Protein AF-A0A7Y3JU27-F1 (afdb_monomer)

Mean predicted aligned error: 15.54 Å

Secondary structure (DSSP, 8-state):
------------THHHHHHHHHHHHHHHHHH-HHHHHHHHHHHHHHHHHHHHHTT-HHHHHHHHHHHHHHHHHHHTTS-----

Solvent-accessible surface area (backbone atoms only — not comparable to full-atom values): 5055 Å² total; per-residue (Å²): 141,86,87,81,80,83,76,79,78,72,73,77,72,60,68,62,55,54,51,53,54,48,50,54,52,48,51,52,49,62,65,33,67,66,52,44,47,52,51,49,53,53,51,52,56,54,47,37,55,56,27,59,76,66,71,35,63,68,60,37,54,55,51,50,55,52,52,52,58,57,50,53,61,46,64,77,62,53,79,76,88,75,129

Radius of gyration: 25.19 Å; Cα contacts (8 Å, |Δi|>4): 17; chains: 1; bounding box: 86×29×40 Å

pLDDT: mean 70.79, std 18.86, range [41.56, 93.56]

Foldseek 3Di:
DDDDDDPPPPDDPVVVVVVVVVVVVVVVCCVPPVSVLVVVLVVLVVVLVVCVVVVVVVVNVVSVVVSVVSVVVVVVVPPPPDD

Sequence (83 aa):
MSKSGQKVESRPPEMASRAAEASDAIDHLRNDPEIRRALALVLMRQAMKALEEAEEDRACCHLQAAIDSLLERYVDGVPSATN

Structure (mmCIF, N/CA/C/O backbone):
data_AF-A0A7Y3JU27-F1
#
_entry.id   AF-A0A7Y3JU27-F1
#
loop_
_atom_site.group_PDB
_atom_site.id
_atom_site.type_symbol
_atom_site.label_atom_id
_atom_site.label_alt_id
_atom_site.label_comp_id
_atom_site.label_asym_id
_atom_site.label_entity_id
_atom_site.label_seq_id
_atom_site.pdbx_PDB_ins_code
_atom_site.Cartn_x
_atom_site.Cartn_y
_atom_site.Cartn_z
_atom_site.occupancy
_atom_site.B_iso_or_equiv
_atom_site.auth_seq_id
_atom_site.auth_comp_id
_atom_site.auth_asym_id
_atom_site.auth_atom_id
_atom_site.pdbx_PDB_model_num
ATOM 1 N N . MET A 1 1 ? 76.684 0.546 -8.699 1.00 42.50 1 MET A N 1
ATOM 2 C CA . MET A 1 1 ? 75.616 0.695 -9.711 1.00 42.50 1 MET A CA 1
ATOM 3 C C . MET A 1 1 ? 74.688 -0.507 -9.628 1.00 42.50 1 MET A C 1
ATOM 5 O O . MET A 1 1 ? 75.174 -1.570 -9.272 1.00 42.50 1 MET A O 1
ATOM 9 N N . SER A 1 2 ? 73.414 -0.293 -9.975 1.00 42.09 2 SER A N 1
ATOM 10 C CA . SER A 1 2 ? 72.360 -1.266 -10.331 1.00 42.09 2 SER A CA 1
ATOM 11 C C . SER A 1 2 ? 71.109 -1.205 -9.449 1.00 42.09 2 SER A C 1
ATOM 13 O O . SER A 1 2 ? 71.109 -1.508 -8.263 1.00 42.09 2 SER A O 1
ATOM 15 N N . LYS A 1 3 ? 70.066 -0.708 -10.119 1.00 49.69 3 LYS A N 1
ATOM 16 C CA . LYS A 1 3 ? 68.714 -0.340 -9.702 1.00 49.69 3 LYS A CA 1
ATOM 17 C C . LYS A 1 3 ? 67.900 -1.572 -9.300 1.00 49.69 3 LYS A C 1
ATOM 19 O O . LYS A 1 3 ? 68.069 -2.618 -9.913 1.00 49.69 3 LYS A O 1
ATOM 24 N N . SER A 1 4 ? 66.884 -1.388 -8.464 1.00 44.69 4 SER A N 1
ATOM 25 C CA . SER A 1 4 ? 65.576 -1.946 -8.818 1.00 44.69 4 SER A CA 1
ATOM 26 C C . SER A 1 4 ? 64.476 -1.133 -8.154 1.00 44.69 4 SER A C 1
ATOM 28 O O . SER A 1 4 ? 64.346 -1.102 -6.933 1.00 44.69 4 SER A O 1
ATOM 30 N N . GLY A 1 5 ? 63.770 -0.378 -8.994 1.00 45.97 5 GLY A N 1
ATOM 31 C CA . GLY A 1 5 ? 62.662 0.473 -8.605 1.00 45.97 5 GLY A CA 1
ATOM 32 C C . GLY A 1 5 ? 61.535 -0.360 -8.014 1.00 45.97 5 GLY A C 1
ATOM 33 O O . GLY A 1 5 ? 61.111 -1.362 -8.586 1.00 45.97 5 GLY A O 1
ATOM 34 N N . GLN A 1 6 ? 61.054 0.092 -6.865 1.00 46.16 6 GLN A N 1
ATOM 35 C CA . GLN A 1 6 ? 59.817 -0.354 -6.253 1.00 46.16 6 GLN A CA 1
ATOM 36 C C . GLN A 1 6 ? 58.681 -0.038 -7.238 1.00 46.16 6 GLN A C 1
ATOM 38 O O . GLN A 1 6 ? 58.263 1.109 -7.389 1.00 46.16 6 GLN A O 1
ATOM 43 N N . LYS A 1 7 ? 58.239 -1.054 -7.9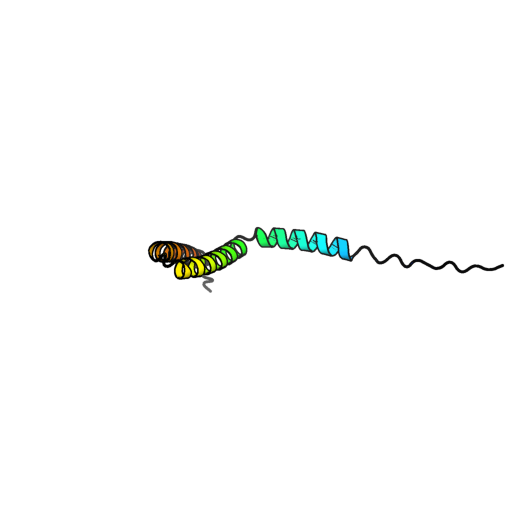84 1.00 44.16 7 LYS A N 1
ATOM 44 C CA . LYS A 1 7 ? 57.026 -1.001 -8.798 1.00 44.16 7 LYS A CA 1
ATOM 45 C C . LYS A 1 7 ? 55.867 -0.838 -7.821 1.00 44.16 7 LYS A C 1
ATOM 47 O O . LYS A 1 7 ? 55.471 -1.789 -7.155 1.00 44.16 7 LYS A O 1
ATOM 52 N N . VAL A 1 8 ? 55.381 0.394 -7.688 1.00 50.78 8 VAL A N 1
ATOM 53 C CA . VAL A 1 8 ? 54.078 0.681 -7.093 1.00 50.78 8 VAL A CA 1
ATOM 54 C C . VAL A 1 8 ? 53.069 -0.003 -8.007 1.00 50.78 8 VAL A C 1
ATOM 56 O O . VAL A 1 8 ? 52.776 0.471 -9.102 1.00 50.78 8 VAL A O 1
ATOM 59 N N . GLU A 1 9 ? 52.649 -1.200 -7.607 1.00 44.75 9 GLU A N 1
ATOM 60 C CA . GLU A 1 9 ? 51.557 -1.947 -8.216 1.00 44.75 9 GLU A CA 1
ATOM 61 C C . GLU A 1 9 ? 50.289 -1.116 -7.992 1.00 44.75 9 GLU A C 1
ATOM 63 O O . GLU A 1 9 ? 49.622 -1.215 -6.960 1.00 44.75 9 GLU A O 1
ATOM 68 N N . SER A 1 10 ? 50.017 -0.196 -8.916 1.00 50.44 10 SER A N 1
ATOM 69 C CA . SER A 1 10 ? 48.772 0.552 -8.982 1.00 50.44 10 SER A CA 1
ATOM 70 C C . SER A 1 10 ? 47.628 -0.456 -8.990 1.00 50.44 10 SER A C 1
ATOM 72 O O . SER A 1 10 ? 47.438 -1.181 -9.966 1.00 50.44 10 SER A O 1
ATOM 74 N N . ARG A 1 11 ? 46.903 -0.533 -7.868 1.00 52.19 11 ARG A N 1
ATOM 75 C CA . ARG A 1 11 ? 45.640 -1.267 -7.735 1.00 52.19 11 ARG A CA 1
ATOM 76 C C . ARG A 1 11 ? 44.779 -1.018 -8.983 1.00 52.19 11 ARG A C 1
ATOM 78 O O . ARG A 1 11 ? 44.652 0.142 -9.381 1.00 52.19 11 ARG A O 1
ATOM 85 N N . PRO A 1 12 ? 44.189 -2.058 -9.594 1.00 52.09 12 PRO A N 1
ATOM 86 C CA . PRO A 1 12 ? 43.403 -1.874 -10.803 1.00 52.09 12 PRO A CA 1
ATOM 87 C C . PRO A 1 12 ? 42.185 -0.974 -10.514 1.00 52.09 12 PRO A C 1
ATOM 89 O O . PRO A 1 12 ? 41.563 -1.108 -9.455 1.00 52.09 12 PRO A O 1
ATOM 92 N N . PRO A 1 13 ? 41.807 -0.074 -11.441 1.00 54.94 13 PRO A N 1
ATOM 93 C CA . PRO A 1 13 ? 40.643 0.808 -11.314 1.00 54.94 13 PRO A CA 1
ATOM 94 C C . PRO A 1 13 ? 39.299 0.076 -11.517 1.00 54.94 13 PRO A C 1
ATOM 96 O O . PRO A 1 13 ? 38.250 0.710 -11.601 1.00 54.94 13 PRO A O 1
ATOM 99 N N . GLU A 1 14 ? 39.299 -1.257 -11.578 1.00 49.97 14 GLU A N 1
ATOM 100 C CA . GLU A 1 14 ? 38.123 -2.078 -11.901 1.00 49.97 14 GLU A CA 1
ATOM 101 C C . GLU A 1 14 ? 36.973 -1.953 -10.891 1.00 49.97 14 GLU A C 1
ATOM 103 O O . GLU A 1 14 ? 35.807 -2.074 -11.260 1.00 49.97 14 GLU A O 1
ATOM 108 N N . MET A 1 15 ? 37.266 -1.662 -9.619 1.00 49.47 15 MET A N 1
ATOM 109 C CA . MET A 1 15 ? 36.227 -1.546 -8.583 1.00 49.47 15 MET A CA 1
ATOM 110 C C . MET A 1 15 ? 35.327 -0.317 -8.776 1.00 49.47 15 MET A C 1
ATOM 112 O O . MET A 1 15 ? 34.148 -0.368 -8.436 1.00 49.47 15 MET A O 1
ATOM 116 N N . ALA A 1 16 ? 35.858 0.774 -9.338 1.00 49.41 16 ALA A N 1
ATOM 117 C CA . ALA A 1 16 ? 35.074 1.977 -9.614 1.00 49.41 16 ALA A CA 1
ATOM 118 C C . ALA A 1 16 ? 34.156 1.785 -10.833 1.00 49.41 16 ALA A C 1
ATOM 120 O O . ALA A 1 16 ? 33.010 2.228 -10.812 1.00 49.41 16 ALA A O 1
ATOM 121 N N . SER A 1 17 ? 34.628 1.057 -11.853 1.00 48.41 17 SER A N 1
ATOM 122 C CA . SER A 1 17 ? 33.822 0.720 -13.036 1.00 48.41 17 SER A CA 1
ATOM 123 C C . SER A 1 17 ? 32.649 -0.190 -12.669 1.00 48.41 17 SER A C 1
ATOM 125 O O . SER A 1 17 ? 31.521 0.044 -13.090 1.00 48.41 17 SER A O 1
ATOM 127 N N . ARG A 1 18 ? 32.881 -1.171 -11.788 1.00 50.59 18 ARG A N 1
ATOM 128 C CA . ARG A 1 18 ? 31.838 -2.098 -11.331 1.00 50.59 18 ARG A CA 1
ATOM 129 C C . ARG A 1 18 ? 30.767 -1.424 -10.463 1.00 50.59 18 ARG A C 1
ATOM 131 O O . ARG A 1 18 ? 29.618 -1.848 -10.479 1.00 50.59 18 ARG A O 1
ATOM 138 N N . ALA A 1 19 ? 31.126 -0.376 -9.718 1.00 52.34 19 ALA A N 1
ATOM 139 C CA . ALA A 1 19 ? 30.172 0.414 -8.937 1.00 52.34 19 ALA A CA 1
ATOM 140 C C . ALA A 1 19 ? 29.288 1.309 -9.824 1.00 52.34 19 ALA A C 1
ATOM 142 O O . ALA A 1 19 ? 28.101 1.449 -9.544 1.00 52.34 19 ALA A O 1
ATOM 143 N N . ALA A 1 20 ? 29.843 1.873 -10.903 1.00 51.81 20 ALA A N 1
ATOM 144 C CA . ALA A 1 20 ? 29.077 2.652 -11.875 1.00 51.81 20 ALA A CA 1
ATOM 145 C C . ALA A 1 20 ? 28.078 1.773 -12.650 1.00 51.81 20 ALA A C 1
ATOM 147 O O . ALA A 1 20 ? 26.906 2.124 -12.746 1.00 51.81 20 ALA A O 1
ATOM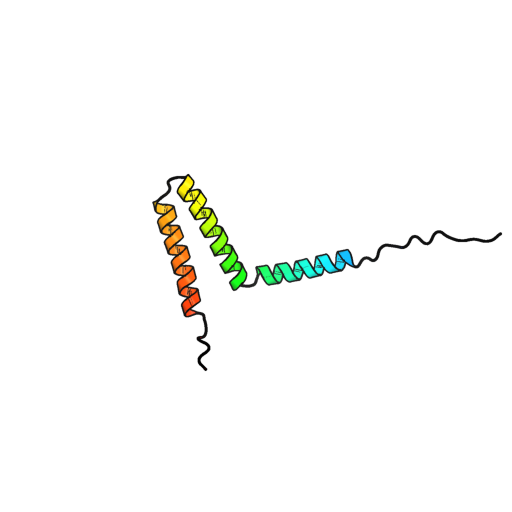 148 N N . GLU A 1 21 ? 28.501 0.587 -13.099 1.00 51.00 21 GLU A N 1
ATOM 149 C CA . GLU A 1 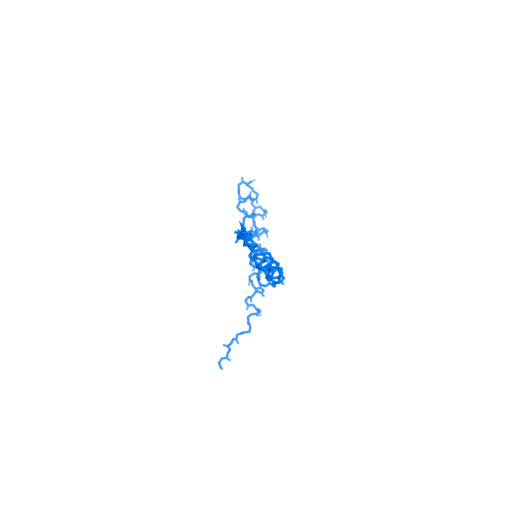21 ? 27.614 -0.379 -13.768 1.00 51.00 21 GLU A CA 1
ATOM 150 C C . GLU A 1 21 ? 26.549 -0.960 -12.824 1.00 51.00 21 GLU A C 1
ATOM 152 O O . GLU A 1 21 ? 25.403 -1.159 -13.222 1.00 51.00 21 GLU A O 1
ATOM 157 N N . ALA A 1 22 ? 26.887 -1.182 -11.547 1.00 56.12 22 ALA A N 1
ATOM 158 C CA . ALA A 1 22 ? 25.903 -1.559 -10.535 1.00 56.12 22 ALA A CA 1
ATOM 159 C C . ALA A 1 22 ? 24.887 -0.436 -10.280 1.00 56.12 22 ALA A C 1
ATOM 161 O O . ALA A 1 22 ? 23.715 -0.724 -10.065 1.00 56.12 22 ALA A O 1
ATOM 162 N N . SER A 1 23 ? 25.311 0.831 -10.325 1.00 55.88 23 SER A N 1
ATOM 163 C CA . SER A 1 23 ? 24.415 1.976 -10.142 1.00 55.88 23 SER A CA 1
ATOM 164 C C . SER A 1 23 ? 23.404 2.101 -11.284 1.00 55.88 23 SER A C 1
ATOM 166 O O . SER A 1 23 ? 22.227 2.308 -11.009 1.00 55.88 23 SER A O 1
ATOM 168 N N . ASP A 1 24 ? 23.828 1.910 -12.537 1.00 59.62 24 ASP A N 1
ATOM 169 C CA . ASP A 1 24 ? 22.926 1.912 -13.701 1.00 59.62 24 ASP A CA 1
ATOM 170 C C . ASP A 1 24 ? 21.984 0.701 -13.692 1.00 59.62 24 ASP A C 1
ATOM 172 O O . ASP A 1 24 ? 20.788 0.831 -13.957 1.00 59.62 24 ASP A O 1
ATOM 176 N N . ALA A 1 25 ? 22.482 -0.479 -13.310 1.00 60.28 25 ALA A N 1
ATOM 177 C CA . ALA A 1 25 ? 21.647 -1.666 -13.149 1.00 60.28 25 ALA A CA 1
ATOM 178 C C . ALA A 1 25 ? 20.599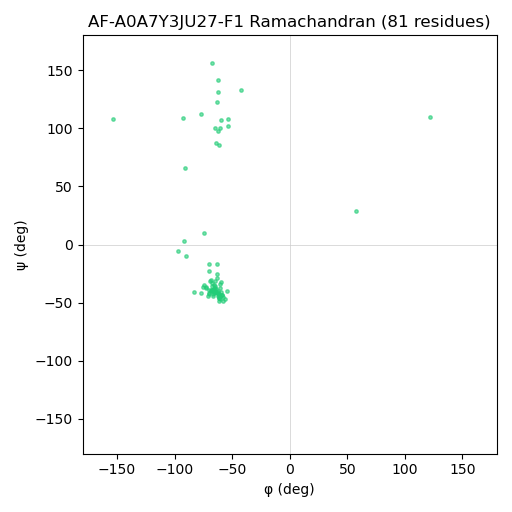 -1.486 -12.036 1.00 60.28 25 ALA A C 1
ATOM 180 O O . ALA A 1 25 ? 19.446 -1.872 -12.218 1.00 60.28 25 ALA A O 1
ATOM 181 N N . ILE A 1 26 ? 20.962 -0.863 -10.908 1.00 63.16 26 ILE A N 1
ATOM 182 C CA . ILE A 1 26 ? 20.039 -0.527 -9.811 1.00 63.16 26 ILE A CA 1
ATOM 183 C C . ILE A 1 26 ? 19.025 0.532 -10.250 1.00 63.16 26 ILE A C 1
ATOM 185 O O . ILE A 1 26 ? 17.850 0.427 -9.899 1.00 63.16 26 ILE A O 1
ATOM 189 N N . ASP A 1 27 ? 19.436 1.528 -11.033 1.00 61.03 27 ASP A N 1
ATOM 190 C CA . ASP A 1 27 ? 18.532 2.552 -11.557 1.00 61.03 27 ASP A CA 1
ATOM 191 C C . ASP A 1 27 ? 17.539 1.968 -12.570 1.00 61.03 27 ASP A C 1
ATOM 193 O O . ASP A 1 27 ? 16.348 2.286 -12.511 1.00 61.03 27 ASP A O 1
ATOM 197 N N . HIS A 1 28 ? 17.976 1.048 -13.433 1.00 62.28 28 HIS A N 1
ATOM 198 C CA . HIS A 1 28 ? 17.081 0.274 -14.295 1.00 62.28 28 HIS A CA 1
ATOM 199 C C . HIS A 1 28 ? 16.114 -0.594 -13.486 1.00 62.28 28 HIS A C 1
ATOM 201 O O . HIS A 1 28 ? 14.915 -0.586 -13.761 1.00 62.28 28 HIS A O 1
ATOM 207 N N . LEU A 1 29 ? 16.599 -1.255 -12.435 1.00 61.06 29 LEU A N 1
ATOM 208 C CA . LEU A 1 29 ? 15.787 -2.073 -11.535 1.00 61.06 29 LEU A CA 1
ATOM 209 C C . LEU A 1 29 ? 14.767 -1.228 -10.739 1.00 61.06 29 LEU A C 1
ATOM 211 O O . LEU A 1 29 ? 13.636 -1.647 -10.521 1.00 61.06 29 LEU A O 1
ATOM 215 N N . ARG A 1 30 ? 15.119 0.008 -10.359 1.00 63.69 30 ARG A N 1
ATOM 216 C CA . ARG A 1 30 ? 14.220 0.990 -9.712 1.00 63.69 30 ARG A CA 1
ATOM 217 C C . ARG A 1 30 ? 13.153 1.543 -10.667 1.00 63.69 30 ARG A C 1
ATOM 219 O O . ARG A 1 30 ? 12.122 2.076 -10.232 1.00 63.69 30 ARG A O 1
ATOM 226 N N . ASN A 1 31 ? 13.417 1.477 -11.967 1.00 75.50 31 ASN A N 1
ATOM 227 C CA . ASN A 1 31 ? 12.482 1.873 -13.015 1.00 75.50 31 ASN A CA 1
ATOM 228 C C . ASN A 1 31 ? 11.592 0.722 -13.486 1.00 75.50 31 ASN A C 1
ATOM 230 O O . ASN A 1 31 ? 10.613 0.988 -14.183 1.00 75.50 31 ASN A O 1
ATOM 234 N N . ASP A 1 32 ? 11.875 -0.512 -13.065 1.00 82.19 32 ASP A N 1
ATOM 235 C CA . ASP A 1 32 ? 10.993 -1.639 -13.316 1.00 82.19 32 ASP A CA 1
ATOM 236 C C . ASP A 1 32 ? 9.641 -1.412 -12.598 1.00 82.19 32 ASP A C 1
ATOM 238 O O . ASP A 1 32 ? 9.601 -1.182 -11.378 1.00 82.19 32 ASP A O 1
ATOM 242 N N . PRO A 1 33 ? 8.519 -1.419 -13.338 1.00 80.56 33 PRO A N 1
ATOM 243 C CA . PRO A 1 33 ? 7.199 -1.172 -12.776 1.00 80.56 33 PRO A CA 1
ATOM 244 C C . PRO A 1 33 ? 6.765 -2.251 -11.776 1.00 80.56 33 PRO A C 1
ATOM 246 O O . PRO A 1 33 ? 6.061 -1.918 -10.821 1.00 80.56 33 PRO A O 1
ATOM 249 N N . GLU A 1 34 ? 7.190 -3.507 -11.935 1.00 83.38 34 GLU A N 1
ATOM 250 C CA . GLU A 1 34 ? 6.903 -4.583 -10.983 1.00 83.38 34 GLU A CA 1
ATOM 251 C C . GLU A 1 34 ? 7.665 -4.371 -9.677 1.00 83.38 34 GLU A C 1
ATOM 253 O O . GLU A 1 34 ? 7.088 -4.477 -8.595 1.00 83.38 34 GLU A O 1
ATOM 258 N N . ILE A 1 35 ? 8.935 -3.974 -9.761 1.00 84.94 35 ILE A N 1
ATOM 259 C CA . ILE A 1 35 ? 9.781 -3.740 -8.582 1.00 84.94 35 ILE A CA 1
ATOM 260 C C . ILE A 1 35 ? 9.333 -2.492 -7.832 1.00 84.94 35 ILE A C 1
ATOM 262 O O . ILE A 1 35 ? 9.214 -2.511 -6.606 1.00 84.94 35 ILE A O 1
ATOM 266 N N . ARG A 1 36 ? 8.997 -1.414 -8.550 1.00 84.75 36 ARG A N 1
ATOM 267 C CA . ARG A 1 36 ? 8.424 -0.205 -7.945 1.00 84.75 36 AR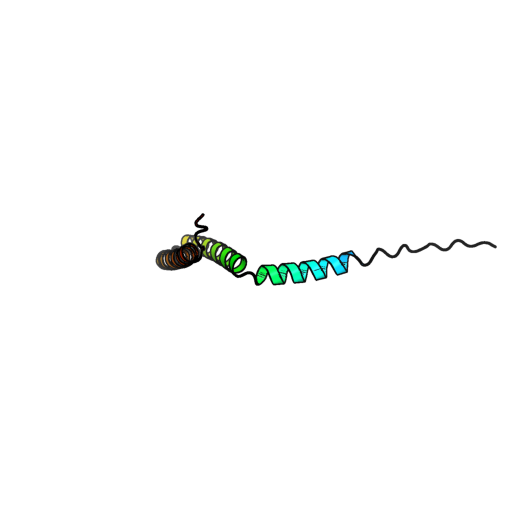G A CA 1
ATOM 268 C C . ARG A 1 36 ? 7.097 -0.507 -7.248 1.00 84.75 36 ARG A C 1
ATOM 270 O O . ARG A 1 36 ? 6.835 0.031 -6.173 1.00 84.75 36 ARG A O 1
ATOM 277 N N . ARG A 1 37 ? 6.276 -1.387 -7.825 1.00 82.88 37 ARG A N 1
ATOM 278 C CA . ARG A 1 37 ? 5.004 -1.821 -7.237 1.00 82.88 37 ARG A CA 1
ATOM 279 C C . ARG A 1 37 ? 5.211 -2.711 -6.011 1.00 82.88 37 ARG A C 1
ATOM 281 O O . ARG A 1 37 ? 4.573 -2.473 -4.990 1.00 82.88 37 ARG A O 1
ATOM 288 N N . ALA A 1 38 ? 6.126 -3.676 -6.074 1.00 86.69 38 ALA A N 1
ATOM 289 C CA . ALA A 1 38 ? 6.500 -4.509 -4.933 1.00 86.69 38 ALA A CA 1
ATOM 290 C C . ALA A 1 38 ? 7.033 -3.653 -3.774 1.00 86.69 38 ALA A C 1
ATOM 292 O O . ALA A 1 38 ? 6.614 -3.823 -2.629 1.00 86.69 38 ALA A O 1
ATOM 293 N N . LEU A 1 39 ? 7.883 -2.669 -4.077 1.00 87.44 39 LEU A N 1
ATOM 294 C CA . LEU A 1 39 ? 8.374 -1.702 -3.101 1.00 87.44 39 LEU A CA 1
ATOM 295 C C . LEU A 1 39 ? 7.233 -0.870 -2.500 1.00 87.44 39 LEU A C 1
ATOM 297 O O . LEU A 1 39 ? 7.176 -0.710 -1.282 1.00 87.44 39 LEU A O 1
ATOM 301 N N . ALA A 1 40 ? 6.299 -0.384 -3.323 1.00 87.25 40 ALA A N 1
ATOM 302 C CA . ALA A 1 40 ? 5.127 0.344 -2.842 1.00 87.25 40 ALA A CA 1
ATOM 303 C C . ALA A 1 40 ? 4.278 -0.508 -1.883 1.00 87.25 40 ALA A C 1
ATOM 305 O O . ALA A 1 40 ? 3.904 -0.024 -0.819 1.00 87.25 40 ALA A O 1
ATOM 306 N N . LEU A 1 41 ? 4.040 -1.787 -2.199 1.00 90.75 41 LEU A N 1
ATOM 307 C CA . LEU A 1 41 ? 3.312 -2.714 -1.322 1.00 90.75 41 LEU A CA 1
ATOM 308 C C . LEU A 1 41 ? 4.020 -2.923 0.021 1.00 90.75 41 LEU A C 1
ATOM 310 O O . LEU A 1 41 ? 3.373 -2.927 1.068 1.00 90.75 41 LEU A O 1
ATOM 314 N N . VAL A 1 42 ? 5.345 -3.077 0.006 1.00 92.12 42 VAL A N 1
ATOM 315 C CA . VAL A 1 42 ? 6.141 -3.208 1.235 1.00 92.12 42 VAL A CA 1
ATOM 316 C C . VAL A 1 42 ? 6.011 -1.953 2.097 1.00 92.12 42 VAL A C 1
ATOM 318 O O . VAL A 1 42 ? 5.754 -2.064 3.295 1.00 92.12 42 VAL A O 1
ATOM 321 N N . LEU A 1 43 ? 6.128 -0.767 1.497 1.00 91.50 43 LEU A N 1
ATOM 322 C CA . LEU A 1 43 ? 5.991 0.506 2.205 1.00 91.50 43 LEU A CA 1
ATOM 323 C C . LEU A 1 43 ? 4.577 0.712 2.759 1.00 91.50 43 LEU A C 1
ATOM 325 O O . LEU A 1 43 ? 4.430 1.143 3.897 1.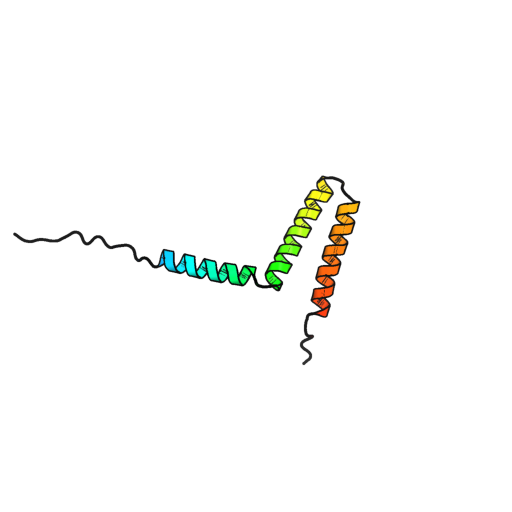00 91.50 43 LEU A O 1
ATOM 329 N N . MET A 1 44 ? 3.537 0.354 2.002 1.00 92.50 44 MET A N 1
ATOM 330 C CA . MET A 1 44 ? 2.148 0.422 2.467 1.00 92.50 44 MET A CA 1
ATOM 331 C C . MET A 1 44 ? 1.909 -0.495 3.673 1.00 92.50 44 MET A C 1
ATOM 333 O O . MET A 1 44 ? 1.299 -0.074 4.648 1.00 92.50 44 MET A O 1
ATOM 337 N N . ARG A 1 45 ? 2.456 -1.716 3.672 1.00 91.50 45 ARG A N 1
ATOM 338 C CA . ARG A 1 45 ? 2.369 -2.617 4.836 1.00 91.50 45 ARG A CA 1
ATOM 339 C C . ARG A 1 45 ? 3.116 -2.080 6.057 1.00 91.50 45 ARG A C 1
ATOM 341 O O . ARG A 1 45 ? 2.647 -2.236 7.178 1.00 91.50 45 ARG A O 1
ATOM 348 N N . GLN A 1 46 ? 4.264 -1.434 5.856 1.00 93.19 46 GLN A N 1
ATOM 349 C CA . GLN A 1 46 ? 4.980 -0.768 6.949 1.00 93.19 46 GLN A CA 1
ATOM 350 C C . GLN A 1 46 ? 4.182 0.418 7.503 1.00 93.19 46 GLN A C 1
ATOM 352 O O . GLN A 1 46 ? 4.090 0.576 8.717 1.00 93.19 46 GLN A O 1
ATOM 357 N N . ALA A 1 47 ? 3.567 1.215 6.626 1.00 91.44 47 ALA A N 1
ATOM 358 C CA . ALA A 1 47 ? 2.711 2.325 7.022 1.00 91.44 47 ALA A CA 1
ATOM 359 C C . ALA A 1 47 ? 1.465 1.847 7.783 1.00 91.44 47 ALA A C 1
ATOM 361 O O . ALA A 1 47 ? 1.110 2.473 8.772 1.00 91.44 47 ALA A O 1
ATOM 362 N N . MET A 1 48 ? 0.856 0.715 7.404 1.00 91.50 48 MET A N 1
ATOM 363 C CA . MET A 1 48 ? -0.240 0.116 8.181 1.00 91.50 48 MET A CA 1
ATOM 364 C C . MET A 1 48 ? 0.171 -0.157 9.623 1.00 91.50 48 MET A C 1
ATOM 366 O O . MET A 1 48 ? -0.541 0.237 10.535 1.00 91.50 48 MET A O 1
ATOM 370 N N . LYS A 1 49 ? 1.346 -0.755 9.839 1.00 89.81 49 LYS A N 1
ATOM 371 C CA . LYS A 1 49 ? 1.830 -1.032 11.194 1.00 89.81 49 LYS A CA 1
ATOM 372 C C . LYS A 1 49 ? 1.988 0.250 12.023 1.00 89.81 49 LYS A C 1
ATOM 374 O O . LYS A 1 49 ? 1.623 0.277 13.191 1.00 89.81 49 LYS A O 1
ATOM 379 N N . ALA A 1 50 ? 2.493 1.322 11.412 1.00 90.81 50 ALA A N 1
ATOM 380 C CA . ALA A 1 50 ? 2.608 2.620 12.077 1.00 90.81 50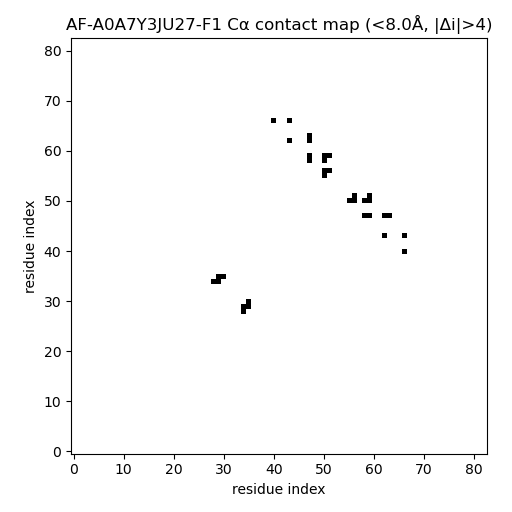 ALA A CA 1
ATOM 381 C C . ALA A 1 50 ? 1.239 3.259 12.382 1.00 90.81 50 ALA A C 1
ATOM 383 O O . ALA A 1 50 ? 1.097 3.946 13.388 1.00 90.81 50 ALA A O 1
ATOM 384 N N . LEU A 1 51 ? 0.234 3.036 11.530 1.00 91.38 51 LEU A N 1
ATOM 385 C CA . LEU A 1 51 ? -1.137 3.505 11.751 1.00 91.38 51 LEU A CA 1
ATOM 386 C C . LEU A 1 51 ? -1.852 2.701 12.848 1.00 91.38 51 LEU A C 1
ATOM 388 O O . LEU A 1 51 ? -2.569 3.290 13.649 1.00 91.38 51 LEU A O 1
ATOM 392 N N . GLU A 1 52 ? -1.616 1.390 12.929 1.00 91.19 52 GLU A N 1
ATOM 393 C CA . GLU A 1 52 ? -2.108 0.536 14.020 1.00 91.19 52 GLU A CA 1
ATOM 394 C C . GLU A 1 52 ? -1.530 0.975 15.373 1.00 91.19 52 GLU A C 1
ATOM 396 O O . GLU A 1 52 ? -2.267 1.101 16.346 1.00 91.19 52 GLU A O 1
ATOM 401 N N . GLU A 1 53 ? -0.227 1.274 15.429 1.00 93.56 53 GLU A N 1
ATOM 402 C CA . GLU A 1 53 ? 0.433 1.813 16.629 1.00 93.56 53 GLU A CA 1
ATOM 403 C C . GLU A 1 53 ? -0.111 3.195 17.039 1.00 93.56 53 GLU A C 1
ATOM 405 O O . GLU A 1 53 ? -0.033 3.563 18.210 1.00 93.56 53 GLU A O 1
ATOM 410 N N . ALA A 1 54 ? -0.667 3.949 16.088 1.00 91.19 54 ALA A N 1
ATOM 411 C CA . ALA A 1 54 ? -1.294 5.249 16.313 1.00 91.19 54 ALA A CA 1
ATOM 412 C C . ALA A 1 54 ? -2.811 5.170 16.587 1.00 91.19 54 ALA A C 1
ATOM 414 O O . ALA A 1 54 ? -3.438 6.217 16.732 1.00 91.19 54 ALA A O 1
ATOM 415 N N . GLU A 1 55 ? -3.395 3.966 16.651 1.00 90.69 55 GLU A N 1
ATOM 416 C CA . GLU A 1 55 ? -4.842 3.732 16.817 1.00 90.69 55 GLU A CA 1
ATOM 417 C C . GLU A 1 55 ? -5.705 4.390 15.709 1.00 90.69 55 GLU A C 1
ATOM 419 O O . GLU A 1 55 ? -6.868 4.744 15.905 1.00 90.69 55 GLU A O 1
ATOM 424 N N . GLU A 1 56 ? -5.145 4.545 14.503 1.00 90.31 56 GLU A N 1
ATOM 425 C CA . GLU A 1 56 ? -5.795 5.192 13.356 1.00 90.31 56 GLU A CA 1
ATOM 426 C C . GLU A 1 56 ? -6.566 4.185 12.480 1.00 90.31 56 GLU A C 1
ATOM 428 O O . GLU A 1 56 ? -6.255 3.956 11.305 1.00 90.31 56 GLU A O 1
ATOM 433 N N . ASP A 1 57 ? -7.629 3.597 13.037 1.00 87.81 57 ASP A N 1
ATOM 434 C CA . ASP A 1 57 ? -8.414 2.522 12.404 1.00 87.81 57 ASP A CA 1
ATOM 435 C C . ASP A 1 57 ? -8.932 2.876 11.000 1.00 87.81 57 ASP A C 1
ATOM 437 O O . ASP A 1 57 ? -8.907 2.060 10.074 1.00 87.81 57 ASP A O 1
ATOM 441 N N . ARG A 1 58 ? -9.387 4.122 10.803 1.00 88.75 58 ARG A N 1
ATOM 442 C CA . ARG A 1 58 ? -9.889 4.571 9.493 1.00 88.75 58 ARG A CA 1
ATOM 443 C C . ARG A 1 58 ? -8.779 4.616 8.450 1.00 88.75 58 ARG A C 1
ATOM 445 O O . ARG A 1 58 ? -9.010 4.240 7.301 1.00 88.75 58 ARG A O 1
ATOM 452 N N . ALA A 1 59 ? -7.591 5.072 8.836 1.00 88.81 59 ALA A N 1
ATOM 453 C CA . ALA A 1 59 ? -6.449 5.128 7.937 1.00 88.81 59 ALA A CA 1
ATOM 454 C C . ALA A 1 59 ? -5.979 3.713 7.570 1.00 88.81 59 ALA A C 1
ATOM 456 O O . ALA A 1 59 ? -5.710 3.458 6.395 1.00 88.81 59 ALA A O 1
ATOM 457 N N . CYS A 1 60 ? -5.986 2.777 8.526 1.00 90.69 60 CYS A N 1
ATOM 458 C CA . CYS A 1 60 ? -5.728 1.358 8.273 1.00 90.69 60 CYS A CA 1
ATOM 459 C C . CYS A 1 60 ? -6.711 0.769 7.252 1.00 90.69 60 CYS A C 1
ATOM 461 O O . CYS A 1 60 ?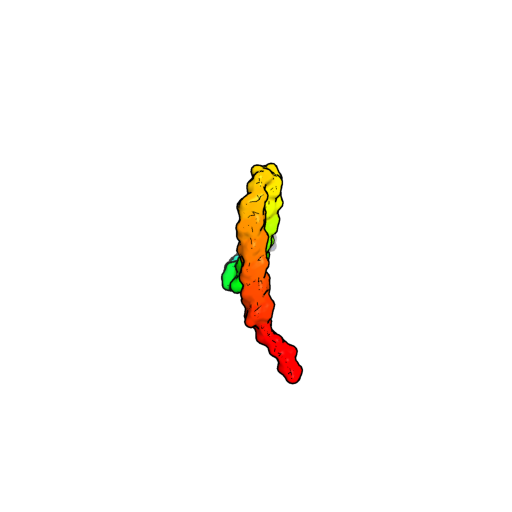 -6.278 0.167 6.270 1.00 90.69 60 CYS A O 1
ATOM 463 N N . CYS A 1 61 ? -8.021 0.997 7.414 1.00 90.75 61 CYS A N 1
ATOM 464 C CA . CYS A 1 61 ? -9.025 0.517 6.459 1.00 90.75 61 CYS A CA 1
ATOM 465 C C . CYS A 1 61 ? -8.820 1.086 5.047 1.00 90.75 61 CYS A C 1
ATOM 467 O O . CYS A 1 61 ? -8.893 0.348 4.063 1.00 90.75 61 CYS A O 1
ATOM 469 N N . HIS A 1 62 ? -8.553 2.389 4.929 1.00 92.56 62 HIS A N 1
ATOM 470 C CA . HIS A 1 62 ? -8.312 3.016 3.627 1.00 92.56 62 HIS A CA 1
ATOM 471 C C . HIS A 1 62 ? -7.030 2.505 2.962 1.00 92.56 62 HIS A C 1
ATOM 473 O O . HIS A 1 62 ? -7.011 2.289 1.749 1.00 92.56 62 HIS A O 1
ATOM 479 N N . LEU A 1 63 ? -5.973 2.279 3.743 1.00 91.62 63 LEU A N 1
ATOM 480 C CA . LEU A 1 63 ? -4.707 1.765 3.235 1.00 91.62 63 LEU A CA 1
ATOM 481 C C . LEU A 1 63 ? -4.818 0.295 2.810 1.00 91.62 63 LEU A C 1
ATOM 483 O O . LEU A 1 63 ? -4.302 -0.065 1.753 1.00 91.62 63 LEU A O 1
ATOM 487 N N . GLN A 1 64 ? -5.557 -0.523 3.561 1.00 92.12 64 GLN A N 1
ATOM 488 C CA . GLN A 1 64 ? -5.852 -1.907 3.189 1.00 92.12 64 GLN A CA 1
ATOM 489 C C . GLN A 1 64 ? -6.623 -1.975 1.862 1.00 92.12 64 GLN A C 1
ATOM 491 O O . GLN A 1 64 ? -6.202 -2.678 0.947 1.00 92.12 64 GLN A O 1
ATOM 496 N N . ALA A 1 65 ? -7.670 -1.161 1.691 1.00 91.19 65 ALA A N 1
ATOM 497 C CA . ALA A 1 65 ? -8.419 -1.102 0.432 1.00 91.19 65 ALA A CA 1
ATOM 498 C C . ALA A 1 65 ? -7.546 -0.668 -0.765 1.00 91.19 65 ALA A C 1
ATOM 500 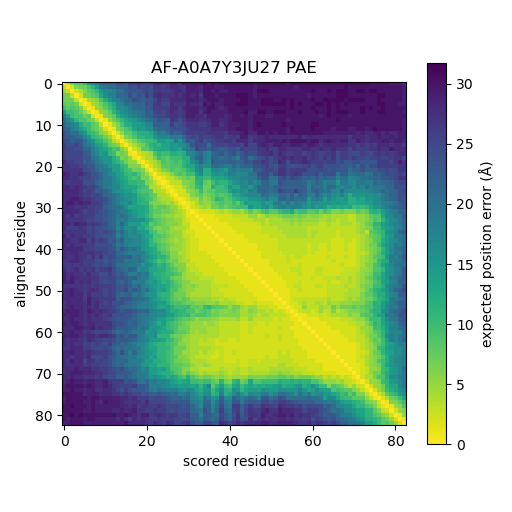O O . ALA A 1 65 ? -7.735 -1.139 -1.892 1.00 91.19 65 ALA A O 1
ATOM 501 N N . ALA A 1 66 ? -6.572 0.220 -0.534 1.00 90.19 66 ALA A N 1
ATOM 502 C CA . ALA A 1 66 ? -5.612 0.625 -1.557 1.00 90.19 66 ALA A CA 1
ATOM 503 C C . ALA A 1 66 ? -4.651 -0.516 -1.935 1.00 90.19 66 ALA A C 1
ATOM 505 O O . ALA A 1 66 ? -4.358 -0.683 -3.120 1.00 90.19 66 ALA A O 1
ATOM 506 N N . ILE A 1 67 ? -4.193 -1.310 -0.959 1.00 90.50 67 ILE A N 1
ATOM 507 C CA . ILE A 1 67 ? -3.377 -2.512 -1.189 1.00 90.50 67 ILE A CA 1
ATOM 508 C C . ILE A 1 67 ? -4.161 -3.533 -2.017 1.00 90.50 67 ILE A C 1
ATOM 510 O O . ILE A 1 67 ? -3.647 -4.009 -3.030 1.00 90.50 67 ILE A O 1
ATOM 514 N N . ASP A 1 68 ? -5.405 -3.820 -1.633 1.00 90.06 68 ASP A N 1
ATOM 515 C CA . ASP A 1 68 ? -6.257 -4.800 -2.313 1.00 90.06 68 ASP A CA 1
ATOM 516 C C . ASP A 1 68 ? -6.505 -4.388 -3.771 1.00 90.06 68 ASP A C 1
ATOM 518 O O . ASP A 1 68 ? -6.248 -5.160 -4.695 1.00 90.06 68 ASP A O 1
ATOM 522 N N . SER A 1 69 ? -6.839 -3.113 -4.001 1.00 88.31 69 SER A N 1
ATOM 523 C CA . SER A 1 69 ? -6.998 -2.547 -5.350 1.00 88.31 69 SER A CA 1
ATOM 524 C C . SER A 1 69 ? -5.724 -2.645 -6.201 1.00 88.31 69 SER A C 1
ATOM 526 O O . SER A 1 69 ? -5.788 -2.729 -7.430 1.00 88.31 69 SER A O 1
ATOM 528 N N . LEU A 1 70 ? -4.543 -2.575 -5.578 1.00 83.88 70 LEU A N 1
ATOM 529 C CA . LEU A 1 70 ? -3.263 -2.676 -6.278 1.00 83.88 70 LEU A CA 1
ATOM 530 C C . LEU A 1 70 ? -2.963 -4.121 -6.703 1.00 83.88 70 LEU A C 1
ATOM 532 O O . LEU A 1 70 ? -2.360 -4.325 -7.760 1.00 83.88 70 LEU A O 1
ATOM 536 N N . LEU A 1 71 ? -3.373 -5.088 -5.877 1.00 84.62 71 LEU A N 1
ATOM 537 C CA . LEU A 1 71 ? -3.209 -6.524 -6.099 1.00 84.62 71 LEU A CA 1
ATOM 538 C C . LEU A 1 71 ? -4.220 -7.065 -7.115 1.00 84.62 71 LEU A C 1
ATOM 540 O O . LEU A 1 71 ? -3.825 -7.810 -8.006 1.00 84.62 71 LEU A O 1
ATOM 544 N N . GLU A 1 72 ? -5.487 -6.649 -7.060 1.00 81.31 72 GLU A N 1
ATOM 545 C CA . GLU A 1 72 ? -6.510 -7.043 -8.045 1.00 81.31 72 GLU A CA 1
ATOM 546 C C . GLU A 1 72 ? -6.104 -6.642 -9.469 1.00 81.31 72 GLU A C 1
ATOM 548 O O . GLU A 1 72 ? -6.095 -7.466 -10.381 1.00 81.31 72 GLU A O 1
ATOM 553 N N . ARG A 1 73 ? -5.613 -5.407 -9.643 1.00 68.69 73 ARG A N 1
ATOM 554 C CA . ARG A 1 73 ? -5.080 -4.929 -10.932 1.00 68.69 73 ARG A CA 1
ATOM 555 C C . ARG A 1 73 ? -3.848 -5.693 -11.421 1.00 68.69 73 ARG A C 1
ATOM 557 O O . ARG A 1 73 ? -3.458 -5.519 -12.573 1.00 68.69 73 ARG A O 1
ATOM 564 N N . TYR A 1 74 ? -3.174 -6.447 -10.556 1.00 62.12 74 TYR A N 1
ATOM 565 C CA . TYR A 1 74 ? -2.077 -7.322 -10.962 1.00 62.12 74 TYR A CA 1
ATOM 566 C C . TYR A 1 74 ? -2.610 -8.657 -11.483 1.00 62.12 74 TYR A C 1
ATOM 568 O O . TYR A 1 74 ? -2.134 -9.126 -12.512 1.00 62.12 74 TYR A O 1
ATOM 576 N N . VAL A 1 75 ? -3.635 -9.220 -10.837 1.00 59.03 75 VAL A N 1
ATOM 577 C CA . VAL A 1 75 ? -4.270 -10.476 -11.269 1.00 59.03 75 VAL A CA 1
ATOM 578 C C . VAL A 1 75 ? -4.896 -10.331 -12.660 1.00 59.03 75 VAL A C 1
ATOM 580 O O . VAL A 1 75 ? -4.703 -11.209 -13.496 1.00 59.03 75 VAL A O 1
ATOM 583 N N . ASP A 1 76 ? -5.533 -9.194 -12.955 1.00 58.88 76 ASP A N 1
ATOM 584 C CA . ASP A 1 76 ? -6.082 -8.898 -14.292 1.00 58.88 76 ASP A CA 1
ATOM 585 C C . ASP A 1 76 ? -5.007 -8.631 -15.367 1.00 58.88 76 ASP A C 1
ATOM 587 O O . ASP A 1 76 ? -5.294 -8.643 -16.564 1.00 58.88 76 ASP A O 1
ATOM 591 N N . GLY A 1 77 ? -3.764 -8.360 -14.956 1.00 50.97 77 GLY A N 1
ATOM 592 C CA . GLY A 1 77 ? -2.641 -8.038 -15.839 1.00 50.97 77 GLY A CA 1
ATOM 593 C C . GLY A 1 77 ? -1.724 -9.217 -16.163 1.00 50.97 77 GLY A C 1
ATOM 594 O O . GLY A 1 77 ? -0.814 -9.053 -16.975 1.00 50.97 77 GLY A O 1
ATOM 595 N N . VAL A 1 78 ? -1.933 -10.391 -15.557 1.00 52.50 78 VAL A N 1
ATOM 596 C CA . VAL A 1 78 ? -1.201 -11.606 -15.931 1.00 52.50 78 VAL A CA 1
ATOM 597 C C . VAL A 1 78 ? -1.815 -12.127 -17.233 1.00 52.50 78 VAL A C 1
ATOM 599 O O . VAL A 1 78 ? -2.961 -12.582 -17.203 1.00 52.50 78 VAL A O 1
ATOM 602 N N . PRO A 1 79 ? -1.109 -12.108 -18.386 1.00 47.00 79 PRO A N 1
ATOM 603 C CA . PRO A 1 79 ? -1.548 -12.893 -19.526 1.00 47.00 79 PRO A CA 1
ATOM 604 C C . PRO A 1 79 ? -1.558 -14.342 -19.056 1.00 47.00 79 PRO A C 1
ATOM 606 O O . PRO A 1 79 ? -0.509 -14.933 -18.798 1.00 47.00 79 PRO A O 1
ATOM 609 N N . SER A 1 80 ? -2.761 -14.881 -18.865 1.00 44.31 80 SER A N 1
ATOM 610 C CA . SER A 1 80 ? -2.974 -16.292 -18.593 1.00 44.31 80 SER A CA 1
ATOM 611 C C . SER A 1 80 ? -2.263 -17.055 -19.705 1.00 44.31 80 SER A C 1
ATOM 613 O O . SER A 1 80 ? -2.729 -17.068 -20.846 1.00 44.31 80 SER A O 1
ATOM 615 N N . ALA A 1 81 ? -1.082 -17.596 -19.389 1.00 50.75 81 ALA A N 1
ATOM 616 C CA . ALA A 1 81 ? -0.348 -18.516 -20.236 1.00 50.75 81 ALA A CA 1
ATOM 617 C C . ALA A 1 81 ? -1.239 -19.748 -20.404 1.00 50.75 81 ALA A C 1
ATOM 619 O O . ALA A 1 81 ? -1.203 -20.695 -19.621 1.00 50.75 81 ALA A O 1
ATOM 620 N N . THR A 1 82 ? -2.130 -19.659 -21.382 1.00 51.38 82 THR A N 1
ATOM 621 C CA . THR A 1 82 ? -3.023 -20.719 -21.805 1.00 51.38 82 THR A CA 1
ATOM 622 C C . THR A 1 82 ? -2.304 -21.443 -22.930 1.00 51.38 82 THR A C 1
ATOM 624 O O . THR A 1 82 ? -2.026 -20.888 -23.990 1.00 51.38 82 THR A O 1
ATOM 627 N N . ASN A 1 83 ? -1.892 -22.647 -22.543 1.00 41.56 83 ASN A N 1
ATOM 628 C CA . ASN A 1 83 ? -1.405 -23.787 -23.307 1.00 41.56 83 ASN A CA 1
ATOM 629 C C . ASN A 1 83 ? -2.012 -23.937 -24.710 1.00 41.56 83 ASN A C 1
ATOM 631 O O . ASN A 1 83 ? -3.246 -23.761 -24.830 1.00 41.56 83 ASN A O 1
#